Protein AF-A0A2E7SNT8-F1 (afdb_monomer_lite)

Structure (mmCIF, N/CA/C/O backbone):
data_AF-A0A2E7SNT8-F1
#
_entry.id   AF-A0A2E7SNT8-F1
#
loop_
_atom_site.group_PDB
_atom_site.id
_atom_site.type_symbol
_atom_site.label_atom_id
_atom_site.label_alt_id
_atom_site.label_comp_id
_atom_site.label_asym_id
_atom_site.label_entity_id
_atom_site.label_seq_id
_atom_site.pdbx_PDB_ins_code
_atom_site.Cartn_x
_atom_site.Cartn_y
_atom_site.Cartn_z
_atom_site.occupancy
_atom_site.B_iso_or_equiv
_atom_site.auth_seq_id
_atom_site.auth_comp_id
_atom_site.auth_asym_id
_atom_site.auth_atom_id
_atom_site.pdbx_PDB_model_num
ATOM 1 N N . MET A 1 1 ? -22.057 -16.618 88.426 1.00 40.62 1 MET A N 1
ATOM 2 C CA . MET A 1 1 ? -21.235 -16.966 87.242 1.00 40.62 1 MET A CA 1
ATOM 3 C C . MET A 1 1 ? -21.417 -15.884 86.178 1.00 40.62 1 MET A C 1
ATOM 5 O O . MET A 1 1 ? -22.520 -15.725 85.683 1.00 40.62 1 MET A O 1
ATOM 9 N N . ARG A 1 2 ? -20.384 -15.077 85.888 1.00 45.09 2 ARG A N 1
ATOM 10 C CA . ARG A 1 2 ? -20.415 -13.971 84.904 1.00 45.09 2 ARG A CA 1
ATOM 11 C C . ARG A 1 2 ? -19.634 -14.409 83.658 1.00 45.09 2 ARG A C 1
ATOM 13 O O . ARG A 1 2 ? -18.426 -14.204 83.577 1.00 45.09 2 ARG A O 1
ATOM 20 N N . PHE A 1 3 ? -20.300 -15.069 82.711 1.00 44.75 3 PHE A N 1
ATOM 21 C CA . PHE A 1 3 ? -19.665 -15.507 81.465 1.00 44.75 3 PHE A CA 1
ATOM 22 C C . PHE A 1 3 ? -19.618 -14.360 80.442 1.00 44.75 3 PHE A C 1
ATOM 24 O O . PHE A 1 3 ? -20.605 -14.001 79.817 1.00 44.75 3 PHE A O 1
ATOM 31 N N . SER A 1 4 ? -18.436 -13.749 80.347 1.00 52.28 4 SER A N 1
ATOM 32 C CA . SER A 1 4 ? -17.759 -13.248 79.138 1.00 52.28 4 SER A CA 1
ATOM 33 C C . SER A 1 4 ? -18.610 -12.904 77.891 1.00 52.28 4 S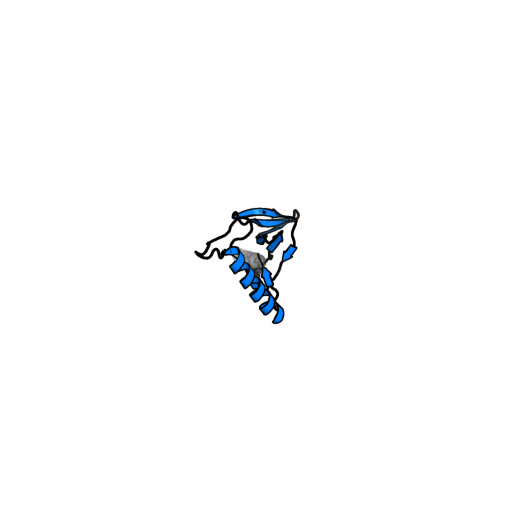ER A C 1
ATOM 35 O O . SER A 1 4 ? -18.395 -13.437 76.806 1.00 52.28 4 SER A O 1
ATOM 37 N N . SER A 1 5 ? -19.507 -11.921 78.007 1.00 50.91 5 SER A N 1
ATOM 38 C CA . SER A 1 5 ? -20.228 -11.308 76.870 1.00 50.91 5 SER A CA 1
ATOM 39 C C . SER A 1 5 ? -19.290 -10.580 75.878 1.00 50.91 5 SER A C 1
ATOM 41 O O . SER A 1 5 ? -19.566 -10.492 74.683 1.00 50.91 5 SER A O 1
ATOM 43 N N . LYS A 1 6 ? -18.109 -10.137 76.335 1.00 47.78 6 LYS A N 1
ATOM 44 C CA . LYS A 1 6 ? -17.153 -9.359 75.523 1.00 47.78 6 LYS A CA 1
ATOM 45 C C . LYS A 1 6 ? -16.421 -10.165 74.441 1.00 47.78 6 LYS A C 1
ATOM 47 O O . LYS A 1 6 ? -15.908 -9.565 73.499 1.00 47.78 6 LYS A O 1
ATOM 52 N N . ARG A 1 7 ? -16.337 -11.498 74.558 1.00 46.84 7 ARG A N 1
ATOM 53 C CA . ARG A 1 7 ? -15.665 -12.337 73.546 1.00 46.84 7 ARG A CA 1
ATOM 54 C C . ARG A 1 7 ? -16.550 -12.578 72.323 1.00 46.84 7 ARG A C 1
ATOM 56 O O . ARG A 1 7 ? -16.051 -12.504 71.211 1.00 46.84 7 ARG A O 1
ATOM 63 N N . ILE A 1 8 ? -17.854 -12.762 72.515 1.00 50.12 8 ILE A N 1
ATOM 64 C CA . ILE A 1 8 ? -18.803 -13.075 71.433 1.00 50.12 8 ILE A CA 1
ATOM 65 C C . ILE A 1 8 ? -18.975 -11.877 70.480 1.00 50.12 8 ILE A C 1
ATOM 67 O O . ILE A 1 8 ? -18.959 -12.044 69.265 1.00 50.12 8 ILE A O 1
ATOM 71 N N . ILE A 1 9 ? -19.014 -10.652 71.018 1.00 47.94 9 ILE A N 1
ATOM 72 C CA . ILE A 1 9 ? -19.160 -9.415 70.228 1.00 47.94 9 ILE A CA 1
ATOM 73 C C . ILE A 1 9 ? -17.939 -9.160 69.322 1.00 47.94 9 ILE A C 1
ATOM 75 O O . ILE A 1 9 ? -18.104 -8.704 68.192 1.00 47.94 9 ILE A O 1
ATOM 79 N N . LYS A 1 10 ? -16.722 -9.502 69.779 1.00 44.94 10 LYS A N 1
ATOM 80 C CA . LYS A 1 10 ? -15.486 -9.368 68.981 1.00 44.94 10 LYS A CA 1
ATOM 81 C C . LYS A 1 10 ? -15.420 -10.350 67.807 1.00 44.94 10 LYS A C 1
ATOM 83 O O . LYS A 1 10 ? -14.912 -9.989 66.755 1.00 44.94 10 LYS A O 1
ATOM 88 N N . PHE A 1 11 ? -15.941 -11.569 67.962 1.00 48.59 11 PHE A N 1
ATOM 89 C CA . PHE A 1 11 ? -15.965 -12.549 66.869 1.00 48.59 11 PHE A CA 1
ATOM 90 C C . PHE A 1 11 ? -16.976 -12.177 65.776 1.00 48.59 11 PHE A C 1
ATOM 92 O O . PHE A 1 11 ? -16.687 -12.347 64.595 1.00 48.59 11 PHE A O 1
ATOM 99 N N . ILE A 1 12 ? -18.122 -11.605 66.156 1.00 49.75 12 ILE A N 1
ATOM 100 C CA . ILE A 1 12 ? -19.161 -11.174 65.207 1.00 49.75 12 ILE A CA 1
ATOM 101 C C . ILE A 1 12 ? -18.704 -9.955 64.390 1.00 49.75 12 ILE A C 1
ATOM 103 O O . ILE A 1 12 ? -18.954 -9.895 63.189 1.00 49.75 12 ILE A O 1
ATOM 107 N N . THR A 1 13 ? -17.981 -9.012 65.005 1.00 47.78 13 THR A N 1
ATOM 108 C CA . THR A 1 13 ? -17.445 -7.838 64.289 1.00 47.78 13 THR A CA 1
ATOM 109 C C . THR A 1 13 ? -16.350 -8.213 63.292 1.00 47.78 13 THR A C 1
ATOM 111 O O . THR A 1 13 ? -16.376 -7.721 62.170 1.00 47.78 13 THR A O 1
ATOM 114 N N . VAL A 1 14 ? -15.446 -9.136 63.639 1.00 51.53 14 VAL A N 1
ATOM 115 C CA . VAL A 1 14 ? -14.409 -9.615 62.704 1.00 51.53 14 VAL A CA 1
ATOM 116 C C . VAL A 1 14 ? -15.025 -10.384 61.530 1.00 51.53 14 VAL A C 1
ATOM 118 O O . VAL A 1 14 ? -14.636 -10.160 60.386 1.00 51.53 14 VAL A O 1
ATOM 121 N N . ALA A 1 15 ? -16.024 -11.237 61.781 1.00 52.91 15 ALA A N 1
ATOM 122 C CA . ALA A 1 15 ? -16.706 -11.979 60.721 1.00 52.91 15 ALA A CA 1
ATOM 123 C C . ALA A 1 15 ? -17.466 -11.055 59.748 1.00 52.91 15 ALA A C 1
ATOM 125 O O . ALA A 1 15 ? -17.386 -11.247 58.537 1.00 52.91 15 ALA A O 1
ATOM 126 N N . ALA A 1 16 ? -18.139 -10.013 60.252 1.00 51.72 16 ALA A N 1
ATOM 127 C CA . ALA A 1 16 ? -18.841 -9.039 59.414 1.00 51.72 16 ALA A CA 1
ATOM 128 C C . ALA A 1 16 ? -17.882 -8.198 58.548 1.00 51.72 16 ALA A C 1
ATOM 130 O O . ALA A 1 16 ? -18.170 -7.954 57.377 1.00 51.72 16 ALA A O 1
ATOM 131 N N . SER A 1 17 ? -16.716 -7.807 59.079 1.00 51.47 17 SER A N 1
ATOM 132 C CA . SER A 1 17 ? -15.697 -7.068 58.318 1.00 51.47 17 SER A CA 1
ATOM 133 C C . SER A 1 17 ? -15.061 -7.907 57.206 1.00 51.47 17 SER A C 1
ATOM 135 O O . SER A 1 17 ? -14.767 -7.374 56.138 1.00 51.47 17 SER A O 1
ATOM 137 N N . ILE A 1 18 ? -14.888 -9.217 57.413 1.00 51.31 18 ILE A N 1
ATOM 138 C CA . ILE A 1 18 ? -14.345 -10.122 56.387 1.00 51.31 18 ILE A CA 1
ATOM 139 C C . ILE A 1 18 ? -15.344 -10.296 55.232 1.00 51.31 18 ILE A C 1
ATOM 141 O O . ILE A 1 18 ? -14.952 -10.211 54.071 1.00 51.31 18 ILE A O 1
ATOM 145 N N . VAL A 1 19 ? -16.639 -10.451 55.525 1.00 52.81 19 VAL A N 1
ATOM 146 C CA . VAL A 1 19 ? -17.678 -10.619 54.490 1.00 52.81 19 VAL A CA 1
ATOM 147 C C . VAL A 1 19 ? -17.903 -9.326 53.688 1.00 52.81 19 VAL A C 1
ATOM 149 O O . VAL A 1 19 ? -18.060 -9.378 52.466 1.00 52.81 19 VAL A O 1
ATOM 152 N N . LEU A 1 20 ? -17.832 -8.155 54.337 1.00 44.34 20 LEU A N 1
ATOM 153 C CA . LEU A 1 20 ? -17.948 -6.856 53.658 1.00 44.34 20 LEU A CA 1
ATOM 154 C C . LEU A 1 20 ? -16.745 -6.560 52.741 1.00 44.34 20 LEU A C 1
ATOM 156 O O . LEU A 1 20 ? -16.903 -5.905 51.716 1.00 44.34 20 LEU A O 1
ATOM 160 N N . SER A 1 21 ? -15.564 -7.092 53.073 1.00 48.03 21 SER A N 1
ATOM 161 C CA . SER A 1 21 ? -14.345 -6.937 52.264 1.00 48.03 21 SER A CA 1
ATOM 162 C C . SER A 1 21 ? -14.329 -7.854 51.035 1.00 48.03 21 SER A C 1
ATOM 164 O O . SER A 1 21 ? -13.800 -7.477 49.995 1.00 48.03 21 SER A O 1
ATOM 166 N N . PHE A 1 22 ? -14.937 -9.042 51.123 1.00 47.06 22 PHE A N 1
ATOM 167 C CA . PHE A 1 22 ? -15.023 -9.981 49.995 1.00 47.06 22 PHE A CA 1
ATOM 168 C C . PHE A 1 22 ? -16.051 -9.567 48.933 1.00 47.06 22 PHE A C 1
ATOM 170 O O . PHE A 1 22 ? -15.913 -9.938 47.772 1.00 47.06 22 PHE A O 1
ATOM 177 N N . SER A 1 23 ? -17.054 -8.769 49.310 1.00 50.94 23 SER A N 1
ATOM 178 C CA . SER A 1 23 ? -18.144 -8.346 48.414 1.00 50.94 23 SER A CA 1
ATOM 179 C C . SER A 1 23 ? -17.766 -7.187 47.475 1.00 50.94 23 SER A C 1
ATOM 181 O O . SER A 1 23 ? -18.550 -6.831 46.602 1.00 50.94 23 SER A O 1
ATOM 183 N N . LEU A 1 24 ? -16.581 -6.590 47.656 1.00 51.16 24 LEU A N 1
ATOM 184 C CA . LEU A 1 24 ? -16.068 -5.467 46.857 1.00 51.16 24 LEU A CA 1
ATOM 185 C C . LEU A 1 24 ? -14.953 -5.861 45.880 1.00 51.16 24 LEU A C 1
ATOM 187 O O . LEU A 1 24 ? -14.346 -4.992 45.255 1.00 51.16 24 LEU A O 1
ATOM 191 N N . LEU A 1 25 ? -14.685 -7.157 45.715 1.00 52.72 25 LEU A N 1
ATOM 192 C CA . LEU A 1 25 ? -13.841 -7.638 44.629 1.00 52.72 25 LEU A CA 1
ATOM 193 C C . LEU A 1 25 ? -14.705 -7.800 43.377 1.00 52.72 25 LEU A C 1
ATOM 195 O O . LEU A 1 25 ? -15.087 -8.900 42.984 1.00 52.72 25 LEU A O 1
ATOM 199 N N . SER A 1 26 ? -15.044 -6.670 42.758 1.00 53.31 26 SER A N 1
ATOM 200 C CA . SER A 1 26 ? -15.511 -6.658 41.378 1.00 53.31 26 SER A CA 1
ATOM 201 C C . SER A 1 26 ? -14.453 -7.359 40.533 1.00 53.31 26 SER A C 1
ATOM 203 O O . SER A 1 26 ? -13.329 -6.877 40.397 1.00 53.31 26 SER A O 1
ATOM 205 N N . THR A 1 27 ? -14.797 -8.518 39.982 1.00 56.06 27 THR A N 1
ATOM 206 C CA . THR A 1 27 ? -14.017 -9.165 38.934 1.00 56.06 27 THR A CA 1
ATOM 207 C C . THR A 1 27 ? -14.054 -8.251 37.714 1.00 56.06 27 THR A C 1
ATOM 209 O O . THR A 1 27 ? -14.990 -8.304 36.916 1.00 56.06 27 THR A O 1
ATOM 212 N N . VAL A 1 28 ? -13.066 -7.364 37.590 1.00 56.50 28 VAL A N 1
ATOM 213 C CA . VAL A 1 28 ? -12.786 -6.684 36.328 1.00 56.50 28 VAL A CA 1
ATOM 214 C C . VAL A 1 28 ? -12.318 -7.762 35.365 1.00 56.50 28 VAL A C 1
ATOM 216 O O . VAL A 1 28 ? -11.200 -8.267 35.440 1.00 56.50 28 VAL A O 1
ATOM 219 N N . ASN A 1 29 ? -13.234 -8.212 34.516 1.00 57.91 29 ASN A N 1
ATOM 220 C CA . ASN A 1 29 ? -12.910 -9.149 33.464 1.00 57.91 29 ASN A CA 1
ATOM 221 C C . ASN A 1 29 ? -12.037 -8.385 32.463 1.00 57.91 29 ASN A C 1
ATOM 223 O O . ASN A 1 29 ? -12.551 -7.663 31.614 1.00 57.91 29 ASN A O 1
ATOM 227 N N . ALA A 1 30 ? -10.715 -8.501 32.590 1.00 54.34 30 ALA A N 1
ATOM 228 C CA . ALA A 1 30 ? -9.760 -8.012 31.604 1.00 54.34 30 ALA A CA 1
ATOM 229 C C . ALA A 1 30 ? -9.792 -8.930 30.372 1.00 54.34 30 ALA A C 1
ATOM 231 O O . ALA A 1 30 ? -8.798 -9.542 29.997 1.00 54.34 30 ALA A O 1
ATOM 232 N N . ALA A 1 31 ? -10.957 -9.045 29.736 1.00 51.34 31 ALA A N 1
ATOM 233 C CA . ALA A 1 31 ? -11.018 -9.441 28.343 1.00 51.34 31 ALA A CA 1
ATOM 234 C C . ALA A 1 31 ? -10.605 -8.209 27.535 1.00 51.34 31 ALA A C 1
ATOM 236 O O . ALA A 1 31 ? -11.436 -7.513 26.964 1.00 51.34 31 ALA A O 1
ATOM 237 N N . SER A 1 32 ? -9.305 -7.908 27.547 1.00 48.41 32 SER A N 1
ATOM 238 C CA . SER A 1 32 ? -8.713 -7.070 26.514 1.00 48.41 32 SER A CA 1
ATOM 239 C C . SER A 1 32 ? -8.722 -7.912 25.244 1.00 48.41 32 SER A C 1
ATOM 241 O O . SER A 1 32 ? -7.746 -8.577 24.904 1.00 48.41 32 SER A O 1
ATOM 243 N N . SER A 1 33 ? -9.874 -7.975 24.578 1.00 50.72 33 SER A N 1
ATOM 244 C CA . SER A 1 33 ? -9.854 -8.167 23.141 1.00 50.72 33 SER A CA 1
ATOM 245 C C . SER A 1 33 ? -9.079 -6.970 22.616 1.00 50.72 33 SER A C 1
ATOM 247 O O . SER A 1 33 ? -9.564 -5.843 22.711 1.00 50.72 33 SER A O 1
ATOM 249 N N . THR A 1 34 ? -7.860 -7.187 22.136 1.00 56.81 34 THR A N 1
ATOM 250 C CA . THR A 1 34 ? -7.162 -6.206 21.309 1.00 56.81 34 THR A CA 1
ATOM 251 C C . THR A 1 34 ? -7.967 -6.093 20.021 1.00 56.81 34 THR A C 1
ATOM 253 O O . THR A 1 34 ? -7.672 -6.755 19.028 1.00 56.81 34 THR A O 1
ATOM 256 N N . VAL A 1 35 ? -9.078 -5.362 20.080 1.00 67.44 35 VAL A N 1
ATOM 257 C CA . VAL A 1 35 ? -9.854 -5.008 18.904 1.00 67.44 35 VAL A CA 1
ATOM 258 C C . VAL A 1 35 ? -8.921 -4.117 18.105 1.00 67.44 35 VAL A C 1
ATOM 260 O O . VAL A 1 35 ? -8.565 -3.029 18.554 1.00 67.44 35 VAL A O 1
ATOM 263 N N . SER A 1 36 ? -8.446 -4.632 16.973 1.00 75.50 36 SER A N 1
ATOM 264 C CA . SER A 1 36 ? -7.808 -3.795 15.966 1.00 75.50 36 SER A CA 1
ATOM 265 C C . SER A 1 36 ? -8.794 -2.681 15.637 1.00 75.50 36 SER A C 1
ATOM 267 O O . SER A 1 36 ? -9.901 -2.967 15.189 1.00 75.50 36 SER A O 1
ATOM 269 N N . MET A 1 37 ? -8.422 -1.428 15.897 1.00 88.94 37 MET A N 1
ATOM 270 C CA . MET A 1 37 ? -9.252 -0.275 15.531 1.00 88.94 37 MET A CA 1
ATOM 271 C C . MET A 1 37 ? -9.169 0.037 14.033 1.00 88.94 37 MET A C 1
ATOM 273 O O . MET A 1 37 ? -9.870 0.926 13.561 1.00 88.94 37 MET A O 1
ATOM 277 N N . GLY A 1 38 ? -8.336 -0.703 13.294 1.00 91.69 38 GLY A N 1
ATOM 278 C CA . GLY A 1 38 ? -8.111 -0.505 11.873 1.00 91.69 38 GLY A CA 1
ATOM 279 C C . GLY A 1 38 ? -7.166 0.655 11.584 1.00 91.69 38 GLY A C 1
ATOM 280 O O . GLY A 1 38 ? -6.360 1.080 12.420 1.00 91.69 38 GLY A O 1
ATOM 281 N N . VAL A 1 39 ? -7.275 1.164 10.365 1.00 92.62 39 VAL A N 1
ATOM 282 C CA . VAL A 1 39 ? -6.486 2.284 9.859 1.00 92.62 39 VAL A CA 1
ATOM 283 C C . VAL A 1 39 ? -7.399 3.294 9.170 1.00 92.62 39 VAL A C 1
ATOM 285 O O . VAL A 1 39 ? -8.438 2.928 8.621 1.00 92.62 39 VAL A O 1
ATOM 288 N N . MET A 1 40 ? -7.005 4.563 9.180 1.00 93.75 40 MET A N 1
ATOM 289 C CA . MET A 1 40 ? -7.545 5.550 8.247 1.00 93.75 40 MET A CA 1
ATOM 290 C C . MET A 1 40 ? -6.666 5.558 6.996 1.00 93.75 40 MET A C 1
ATOM 292 O O . MET A 1 40 ? -5.443 5.597 7.117 1.00 93.75 40 MET A O 1
ATOM 296 N N . LEU A 1 41 ? -7.271 5.516 5.815 1.00 92.31 41 LEU A N 1
ATOM 297 C CA . LEU A 1 41 ? -6.585 5.593 4.529 1.00 92.31 41 LEU A CA 1
ATOM 298 C C . LEU A 1 41 ? -6.923 6.918 3.840 1.00 92.31 41 LEU A C 1
ATOM 300 O O . LEU A 1 41 ? -8.097 7.241 3.654 1.00 92.31 41 LEU A O 1
ATOM 304 N N . GLU A 1 42 ? -5.910 7.673 3.429 1.00 92.31 42 GLU A N 1
ATOM 305 C CA . GLU A 1 42 ? -6.089 8.869 2.600 1.00 92.31 42 GLU A CA 1
ATOM 306 C C . GLU A 1 42 ? -4.955 8.969 1.581 1.00 92.31 42 GLU A C 1
ATOM 308 O O . GLU A 1 42 ? -3.786 8.917 1.953 1.00 92.31 42 GLU A O 1
ATOM 313 N N . ASP A 1 43 ? -5.307 9.067 0.295 1.00 87.81 43 ASP A N 1
ATOM 314 C CA . ASP A 1 43 ? -4.358 9.164 -0.824 1.00 87.81 43 ASP A CA 1
ATOM 315 C C . ASP A 1 43 ? -3.242 8.093 -0.808 1.00 87.81 43 ASP A C 1
ATOM 317 O O . ASP A 1 43 ? -2.086 8.379 -1.110 1.00 87.81 43 ASP A O 1
ATOM 321 N N . GLY A 1 44 ? -3.581 6.852 -0.430 1.00 83.88 44 GLY A N 1
ATOM 322 C CA . GLY A 1 44 ? -2.634 5.727 -0.321 1.00 83.88 44 GLY A CA 1
ATOM 323 C C . GLY A 1 44 ? -1.840 5.689 0.991 1.00 83.88 44 GLY A C 1
ATOM 324 O O . GLY A 1 44 ? -1.200 4.693 1.311 1.00 83.88 44 GLY A O 1
ATOM 325 N N . VAL A 1 45 ? -1.934 6.731 1.820 1.00 88.12 45 VAL A N 1
ATOM 326 C CA . VAL A 1 45 ? -1.248 6.791 3.111 1.00 88.12 45 VAL A CA 1
ATOM 327 C C . VAL A 1 45 ? -2.091 6.125 4.193 1.00 88.12 45 VAL A C 1
ATOM 329 O O . VAL A 1 45 ? -3.245 6.489 4.428 1.00 88.12 45 VAL A O 1
ATOM 332 N N . VAL A 1 46 ? -1.482 5.161 4.882 1.00 90.12 46 VAL A N 1
ATOM 333 C CA . VAL A 1 46 ? -2.088 4.415 5.986 1.00 90.12 46 VAL A CA 1
ATOM 334 C C . VAL A 1 46 ? -1.775 5.093 7.318 1.00 90.12 46 VAL A C 1
ATOM 336 O O . VAL A 1 46 ? -0.614 5.284 7.679 1.00 90.12 46 VAL A O 1
ATOM 339 N N . PHE A 1 47 ? -2.820 5.398 8.081 1.00 93.56 47 PHE A N 1
ATOM 340 C CA . PHE A 1 47 ? -2.743 5.998 9.408 1.00 93.56 47 PHE A CA 1
ATOM 341 C C . PHE A 1 47 ? -3.346 5.044 10.452 1.00 93.56 47 PHE A C 1
ATOM 343 O O . PHE A 1 47 ? -4.571 5.007 10.613 1.00 93.56 47 PHE A O 1
ATOM 350 N N . PRO A 1 48 ? -2.527 4.251 11.170 1.00 92.81 48 PRO A N 1
ATOM 351 C CA . PRO A 1 48 ? -3.016 3.343 12.203 1.00 92.81 48 PRO A CA 1
ATOM 352 C C . PRO A 1 48 ? -3.785 4.078 13.294 1.00 92.81 48 PRO A C 1
ATOM 354 O O . PRO A 1 48 ? -3.308 5.093 13.801 1.00 92.81 48 PRO A O 1
ATOM 357 N N . ILE A 1 49 ? -4.957 3.565 13.667 1.00 95.00 49 ILE A N 1
ATOM 358 C CA . ILE A 1 49 ? -5.782 4.169 14.714 1.00 95.00 49 ILE A CA 1
ATOM 359 C C . ILE A 1 49 ? -5.258 3.727 16.083 1.00 95.00 49 ILE A C 1
ATOM 361 O O . ILE A 1 49 ? -5.116 2.536 16.354 1.00 95.00 49 ILE A O 1
ATOM 365 N N . VAL A 1 50 ? -4.988 4.706 16.944 1.00 94.94 50 VAL A N 1
ATOM 366 C CA . VAL A 1 50 ? -4.491 4.541 18.319 1.00 94.94 50 VAL A CA 1
ATOM 367 C C . VAL A 1 50 ? -5.616 4.685 19.339 1.00 94.94 50 VAL A C 1
ATOM 369 O O . VAL A 1 50 ? -5.624 3.987 20.349 1.00 94.94 50 VAL A O 1
ATOM 372 N N . GLU A 1 51 ? -6.575 5.573 19.081 1.00 93.94 51 GLU A N 1
ATOM 373 C CA . GLU A 1 51 ? -7.717 5.807 19.964 1.00 93.94 51 GLU A CA 1
ATOM 374 C C . GLU A 1 51 ? -8.883 6.420 19.180 1.00 93.94 51 GLU A C 1
ATOM 376 O O . GLU A 1 51 ? -8.687 7.170 18.223 1.00 93.94 51 GLU A O 1
ATOM 381 N N . GLU A 1 52 ? -10.113 6.155 19.612 1.00 91.94 52 GLU A N 1
ATOM 382 C CA . GLU A 1 52 ? -11.293 6.866 19.131 1.00 91.94 52 GLU A CA 1
ATOM 383 C C . GLU A 1 52 ? -11.789 7.864 20.181 1.00 91.94 52 GLU A C 1
ATOM 385 O O . GLU A 1 52 ? -12.062 7.510 21.327 1.00 91.94 52 GLU A O 1
ATOM 390 N N . THR A 1 53 ? -11.931 9.129 19.784 1.00 92.88 53 THR A N 1
ATOM 391 C CA . THR A 1 53 ? -12.381 10.210 20.667 1.00 92.88 53 THR A CA 1
ATOM 392 C C . THR A 1 53 ? -13.621 10.892 20.101 1.00 92.88 53 THR A C 1
ATOM 394 O O . THR A 1 53 ? -13.913 10.815 18.908 1.00 92.88 53 THR A O 1
ATOM 397 N N . ALA A 1 54 ? -14.317 11.673 20.931 1.00 92.81 54 ALA A N 1
ATOM 398 C CA . ALA A 1 54 ? -15.449 12.487 20.480 1.00 92.81 54 ALA A CA 1
ATOM 399 C C . ALA A 1 54 ? -15.075 13.543 19.416 1.00 92.81 54 ALA A C 1
ATOM 401 O O . ALA A 1 54 ? -15.954 14.084 18.747 1.00 92.81 54 ALA A O 1
ATOM 402 N N . LEU A 1 55 ? -13.786 13.873 19.269 1.00 91.31 55 LEU A N 1
ATOM 403 C CA . LEU A 1 55 ? -13.306 14.865 18.306 1.00 91.31 55 LEU A CA 1
ATOM 404 C C . LEU A 1 55 ? -12.867 14.247 16.974 1.00 91.31 55 LEU A C 1
ATOM 406 O O . LEU A 1 55 ? -12.741 14.995 16.004 1.00 91.31 55 LEU A O 1
ATOM 410 N N . GLY A 1 56 ? -12.639 12.937 16.919 1.00 92.00 56 GLY A N 1
ATOM 411 C CA . GLY A 1 56 ? -12.057 12.223 15.785 1.00 92.00 56 GLY A CA 1
ATOM 412 C C . GLY A 1 56 ? -11.218 11.033 16.250 1.00 92.00 56 GLY A C 1
ATOM 413 O O . GLY A 1 56 ? -11.141 10.742 17.448 1.00 92.00 56 GLY A O 1
ATOM 414 N N . LYS A 1 57 ? -10.566 10.357 15.307 1.00 95.38 57 LYS A N 1
ATOM 415 C CA . LYS A 1 57 ? -9.660 9.243 15.606 1.00 95.38 57 LYS A CA 1
ATOM 416 C C . LYS A 1 57 ? -8.257 9.787 15.845 1.00 95.38 57 LYS A C 1
ATOM 418 O O . LYS A 1 57 ? -7.783 10.610 15.066 1.00 95.38 57 LYS A O 1
ATOM 423 N N . ILE A 1 58 ? -7.608 9.366 16.922 1.00 96.31 58 ILE A N 1
ATOM 424 C CA . ILE A 1 58 ? -6.172 9.573 17.094 1.00 96.31 58 ILE A CA 1
ATOM 425 C C . ILE A 1 58 ? -5.479 8.524 16.238 1.00 96.31 58 ILE A C 1
ATOM 427 O O . ILE A 1 58 ? -5.739 7.332 16.397 1.00 96.31 58 ILE A O 1
ATOM 431 N N . VAL A 1 59 ? -4.625 8.969 15.324 1.00 95.81 59 VAL A N 1
ATOM 432 C CA . VAL A 1 59 ? -3.883 8.093 14.414 1.00 95.81 59 VAL A CA 1
ATOM 433 C C . VAL A 1 59 ? -2.390 8.375 14.480 1.00 95.81 59 VAL A C 1
ATOM 435 O O . VAL A 1 59 ? -1.989 9.508 14.750 1.00 95.81 59 VAL A O 1
ATOM 438 N N . THR A 1 60 ? -1.563 7.377 14.181 1.00 96.25 60 THR A N 1
ATOM 439 C CA . THR A 1 60 ? -0.119 7.562 13.999 1.00 96.25 60 THR A CA 1
ATOM 440 C C . THR A 1 60 ? 0.182 7.909 12.543 1.00 96.25 60 THR A C 1
ATOM 442 O O . THR A 1 60 ? -0.192 7.189 11.624 1.00 96.25 60 THR A O 1
ATOM 445 N N . THR A 1 61 ? 0.871 9.023 12.312 1.00 93.38 61 THR A N 1
ATOM 446 C CA . THR A 1 61 ? 1.364 9.406 10.978 1.00 93.38 61 THR A CA 1
ATOM 447 C C . THR A 1 61 ? 2.618 8.614 10.588 1.00 93.38 61 THR A C 1
ATOM 449 O O . THR A 1 61 ? 3.324 8.131 11.476 1.00 93.38 61 THR A O 1
ATOM 452 N N . PRO A 1 62 ? 2.992 8.555 9.294 1.00 89.88 62 PRO A N 1
ATOM 453 C CA . PRO A 1 62 ? 4.260 7.951 8.857 1.00 89.88 62 PRO A CA 1
ATOM 454 C C . PRO A 1 62 ? 5.508 8.546 9.533 1.00 89.88 62 PRO A C 1
ATOM 456 O O . PRO A 1 62 ? 6.525 7.877 9.683 1.00 89.88 62 PRO A O 1
ATOM 459 N N . CYS A 1 63 ? 5.419 9.791 10.011 1.00 91.50 63 CYS A N 1
ATOM 460 C CA . CYS A 1 63 ? 6.460 10.458 10.797 1.00 91.50 63 CYS A CA 1
ATOM 461 C C . CYS A 1 63 ? 6.436 10.079 12.293 1.00 91.50 63 CYS A C 1
ATOM 463 O O . CYS A 1 63 ? 7.024 10.784 13.114 1.00 91.50 63 CYS A O 1
ATOM 465 N N . ASN A 1 64 ? 5.720 9.012 12.666 1.00 93.75 64 ASN A N 1
ATOM 466 C CA . ASN A 1 64 ? 5.538 8.527 14.034 1.00 93.75 64 ASN A CA 1
ATOM 467 C C . ASN A 1 64 ? 5.007 9.604 15.002 1.00 93.75 64 ASN A C 1
ATOM 469 O O . ASN A 1 64 ? 5.449 9.721 16.143 1.00 93.75 64 ASN A O 1
ATOM 473 N N . THR A 1 65 ? 4.086 10.437 14.515 1.00 96.06 65 THR A N 1
ATOM 474 C CA . THR A 1 65 ? 3.427 11.495 15.297 1.00 96.06 65 THR A CA 1
ATOM 475 C C . THR A 1 65 ? 1.938 11.200 15.409 1.00 96.06 65 THR A C 1
ATOM 477 O O . THR A 1 65 ? 1.309 10.922 14.389 1.00 96.06 65 THR A O 1
ATOM 480 N N . GLU A 1 66 ? 1.377 11.289 16.615 1.00 96.62 66 GLU A N 1
ATOM 481 C CA . GLU A 1 66 ? -0.060 11.126 16.858 1.00 96.62 66 GLU A CA 1
ATOM 482 C C . GLU A 1 66 ? -0.826 12.423 16.572 1.00 96.62 66 GLU A C 1
ATOM 484 O O . GLU A 1 66 ? -0.467 13.495 17.068 1.00 96.62 66 GLU A O 1
ATOM 489 N N . ILE A 1 67 ? -1.891 12.332 15.774 1.00 95.50 67 ILE A N 1
ATOM 490 C CA . ILE A 1 67 ? -2.760 13.465 15.429 1.00 95.50 67 ILE A CA 1
ATOM 491 C C . ILE A 1 67 ? -4.232 13.072 15.526 1.00 95.50 67 ILE A C 1
ATOM 493 O O . ILE A 1 67 ? -4.584 11.911 15.336 1.00 95.50 67 ILE A O 1
ATOM 497 N N . VAL A 1 68 ? -5.108 14.054 15.757 1.00 95.94 68 VAL A N 1
ATOM 498 C CA . VAL A 1 68 ? -6.554 13.862 15.580 1.00 95.94 68 VAL A CA 1
ATOM 499 C C . VAL A 1 68 ? -6.878 13.976 14.096 1.00 95.94 68 VAL A C 1
ATOM 501 O O . VAL A 1 68 ? -6.728 15.046 13.505 1.00 95.94 68 VAL A O 1
ATOM 504 N N . TYR A 1 69 ? -7.361 12.886 13.516 1.00 94.12 69 TYR A N 1
ATOM 505 C CA . TYR A 1 69 ? -7.694 12.761 12.107 1.00 94.12 69 TYR A CA 1
ATOM 506 C C . TYR A 1 69 ? -9.196 12.552 11.912 1.00 94.12 69 TYR A C 1
ATOM 508 O O . TYR A 1 69 ? -9.856 11.866 12.702 1.00 94.12 69 TYR A O 1
ATOM 516 N N . LYS A 1 70 ? -9.761 13.208 10.892 1.00 92.12 70 LYS A N 1
ATOM 517 C CA . LYS A 1 70 ? -11.219 13.251 10.652 1.00 92.12 70 LYS A CA 1
ATOM 518 C C . LYS A 1 70 ? -11.626 12.930 9.213 1.00 92.12 70 LYS A C 1
ATOM 520 O O . LYS A 1 70 ? -12.820 12.929 8.927 1.00 92.12 70 LYS A O 1
ATOM 525 N N . SER A 1 71 ? -10.662 12.716 8.327 1.00 87.94 71 SER A N 1
ATOM 526 C CA . SER A 1 71 ? -10.858 12.438 6.904 1.00 87.94 71 SER A CA 1
ATOM 527 C C . SER A 1 71 ? -10.277 11.073 6.540 1.00 87.94 71 SER A C 1
ATOM 529 O O . SER A 1 71 ? -9.661 10.419 7.380 1.00 87.94 71 SER A O 1
ATOM 531 N N . GLY A 1 72 ? -10.532 10.633 5.310 1.00 89.38 72 GLY A N 1
ATOM 532 C CA . GLY A 1 72 ? -10.110 9.329 4.813 1.00 89.38 72 GLY A CA 1
ATOM 533 C C . GLY A 1 72 ? -11.156 8.228 4.984 1.00 89.38 72 GLY A C 1
ATOM 534 O O . GLY A 1 72 ? -12.217 8.412 5.590 1.00 89.38 72 GLY A O 1
ATOM 535 N N . GLU A 1 73 ? -10.845 7.075 4.409 1.00 92.44 73 GLU A N 1
ATOM 536 C CA . GLU A 1 73 ? -11.624 5.847 4.508 1.00 92.44 73 GLU A CA 1
ATOM 537 C C . GLU A 1 73 ? -11.194 5.053 5.746 1.00 92.44 73 GLU A C 1
ATOM 539 O O . GLU A 1 73 ? -10.004 4.879 5.996 1.00 92.44 73 GLU A O 1
ATOM 544 N N . LEU A 1 74 ? -12.158 4.568 6.532 1.00 92.81 74 LEU A N 1
ATOM 545 C CA . LEU A 1 74 ? -11.878 3.646 7.629 1.00 92.81 74 LEU A CA 1
ATOM 546 C C . LEU A 1 74 ? -11.770 2.225 7.076 1.00 92.81 74 LEU A C 1
ATOM 548 O O . LEU A 1 74 ? -12.759 1.676 6.595 1.00 92.81 74 LEU A O 1
ATOM 552 N N . LEU A 1 75 ? -10.599 1.616 7.228 1.00 91.62 75 LEU A N 1
ATOM 553 C CA . LEU A 1 75 ? -10.370 0.209 6.930 1.00 91.62 75 LEU A CA 1
ATOM 554 C C . LEU A 1 75 ? -10.174 -0.560 8.234 1.00 91.62 75 LEU A C 1
ATOM 556 O O . LEU A 1 75 ? -9.102 -0.538 8.840 1.00 91.62 75 LEU A O 1
ATOM 560 N N . GLU A 1 76 ? -11.230 -1.242 8.674 1.00 90.44 76 GLU A N 1
ATOM 561 C CA . GLU A 1 76 ? -11.197 -2.080 9.880 1.00 90.44 76 GLU A CA 1
ATOM 562 C C . GLU A 1 76 ? -10.394 -3.368 9.649 1.00 90.44 76 GLU A C 1
ATOM 564 O O . GLU A 1 76 ? -9.636 -3.804 10.519 1.00 90.44 76 GLU A O 1
ATOM 569 N N . THR A 1 77 ? -10.541 -3.961 8.459 1.00 89.38 77 THR A N 1
ATOM 570 C CA . THR A 1 77 ? -9.912 -5.227 8.070 1.00 89.38 77 THR A CA 1
ATOM 571 C C . THR A 1 77 ? -9.574 -5.246 6.585 1.00 89.38 77 THR A C 1
ATOM 573 O O . THR A 1 77 ? -10.372 -4.801 5.764 1.00 89.38 77 THR A O 1
ATOM 576 N N . VAL A 1 78 ? -8.439 -5.849 6.246 1.00 90.62 78 VAL A N 1
ATOM 577 C CA . VAL A 1 78 ? -8.054 -6.218 4.881 1.00 90.62 78 VAL A CA 1
ATOM 578 C C . VAL A 1 78 ? -7.284 -7.533 4.949 1.00 90.62 78 VAL A C 1
ATOM 580 O O . VAL A 1 78 ? -6.571 -7.771 5.927 1.00 90.62 78 VAL A O 1
ATOM 583 N N . ASP A 1 79 ? -7.436 -8.399 3.950 1.00 94.38 79 ASP A N 1
ATOM 584 C CA . ASP A 1 79 ? -6.756 -9.697 3.950 1.00 94.38 79 ASP A CA 1
ATOM 585 C C . ASP A 1 79 ? -5.265 -9.551 3.625 1.00 94.38 79 ASP A C 1
ATOM 587 O O . ASP A 1 79 ? -4.428 -10.220 4.234 1.00 94.38 79 ASP A O 1
ATOM 591 N N . VAL A 1 80 ? -4.924 -8.676 2.670 1.00 95.50 80 VAL A N 1
ATOM 592 C CA . VAL A 1 80 ? -3.545 -8.452 2.216 1.00 95.50 80 VAL A CA 1
ATOM 593 C C . VAL A 1 80 ? -3.277 -6.969 1.957 1.00 95.50 80 VAL A C 1
ATOM 595 O O . VAL A 1 80 ? -4.039 -6.301 1.263 1.00 95.50 80 VAL A O 1
ATOM 598 N N . VAL A 1 81 ? -2.144 -6.473 2.459 1.00 93.50 81 VAL A N 1
ATOM 599 C CA . VAL A 1 81 ? -1.578 -5.169 2.079 1.00 93.50 81 VAL A CA 1
ATOM 600 C C . VAL A 1 81 ? -0.330 -5.407 1.236 1.00 93.50 81 VAL A C 1
ATOM 602 O O . VAL A 1 81 ? 0.526 -6.209 1.617 1.00 93.50 81 VAL A O 1
ATOM 605 N N . ILE A 1 82 ? -0.228 -4.727 0.097 1.00 96.00 82 ILE A N 1
ATOM 606 C CA . ILE A 1 82 ? 0.927 -4.768 -0.802 1.00 96.00 82 ILE A CA 1
ATOM 607 C C . ILE A 1 82 ? 1.540 -3.372 -0.857 1.00 96.00 82 ILE A C 1
ATOM 609 O O . ILE A 1 82 ? 0.868 -2.422 -1.235 1.00 96.00 82 ILE A O 1
ATOM 613 N N . ASP A 1 83 ? 2.823 -3.268 -0.525 1.00 95.00 83 ASP A N 1
ATOM 614 C CA . ASP A 1 83 ? 3.565 -2.005 -0.533 1.00 95.00 83 ASP A CA 1
ATOM 615 C C . ASP A 1 83 ? 4.533 -1.958 -1.731 1.00 95.00 83 ASP A C 1
ATOM 617 O O . ASP A 1 83 ? 5.646 -2.498 -1.649 1.00 95.00 83 ASP A O 1
ATOM 621 N N . PRO A 1 84 ? 4.121 -1.411 -2.894 1.00 96.38 84 PRO A N 1
ATOM 622 C CA . PRO A 1 84 ? 5.035 -1.166 -4.001 1.00 96.38 84 PRO A CA 1
ATOM 623 C C . PRO A 1 84 ? 6.016 -0.054 -3.617 1.00 96.38 84 PRO A C 1
ATOM 625 O O . PRO A 1 84 ? 5.736 1.127 -3.776 1.00 96.38 84 PRO A O 1
ATOM 628 N N . GLY A 1 85 ? 7.201 -0.444 -3.146 1.00 95.12 85 GLY A N 1
ATOM 629 C CA . GLY A 1 85 ? 8.189 0.510 -2.646 1.00 95.12 85 GLY A CA 1
ATOM 630 C C . GLY A 1 85 ? 8.544 1.628 -3.638 1.00 95.12 85 GLY A C 1
ATOM 631 O O . GLY A 1 85 ? 8.651 1.391 -4.848 1.00 95.12 85 GLY A O 1
ATOM 632 N N . HIS A 1 86 ? 8.830 2.809 -3.075 1.00 95.31 86 HIS A N 1
ATOM 633 C CA . HIS A 1 86 ? 9.054 4.095 -3.756 1.00 95.31 86 HIS A CA 1
ATOM 634 C C . HIS A 1 86 ? 7.768 4.711 -4.332 1.00 95.31 86 HIS A C 1
ATOM 636 O O . HIS A 1 86 ? 6.696 4.509 -3.782 1.00 95.31 86 HIS A O 1
ATOM 642 N N . GLY A 1 87 ? 7.869 5.547 -5.373 1.00 91.69 87 GLY A N 1
ATOM 643 C CA . GLY A 1 87 ? 6.714 6.207 -5.984 1.00 91.69 87 GLY A CA 1
ATOM 644 C C . GLY A 1 87 ? 6.854 7.725 -6.052 1.00 91.69 87 GLY A C 1
ATOM 645 O O . GLY A 1 87 ? 7.705 8.338 -5.405 1.00 91.69 87 GLY A O 1
ATOM 646 N N . GLY A 1 88 ? 6.029 8.352 -6.893 1.00 89.81 88 GLY A N 1
ATOM 647 C CA . GLY A 1 88 ? 6.083 9.798 -7.100 1.00 89.81 88 GLY A CA 1
ATOM 648 C C . GLY A 1 88 ? 7.492 10.257 -7.521 1.00 89.81 88 GLY A C 1
ATOM 649 O O . GLY A 1 88 ? 8.026 9.724 -8.493 1.00 89.81 88 GLY A O 1
ATOM 650 N N . PRO A 1 89 ? 8.114 11.232 -6.832 1.00 94.19 89 PRO A N 1
ATOM 651 C CA . PRO A 1 89 ? 9.484 11.672 -7.117 1.00 94.19 89 PRO A CA 1
ATOM 652 C C . PRO A 1 89 ? 10.576 10.651 -6.761 1.00 94.19 89 PRO A C 1
ATOM 654 O O . PRO A 1 89 ? 11.624 10.654 -7.406 1.00 94.19 89 PRO A O 1
ATOM 657 N N . GLU A 1 90 ? 10.341 9.770 -5.786 1.00 95.31 90 GLU A N 1
ATOM 658 C CA . GLU A 1 90 ? 11.320 8.779 -5.333 1.00 95.31 90 GLU A CA 1
ATOM 659 C C . GLU A 1 90 ? 11.380 7.629 -6.340 1.00 95.31 90 GLU A C 1
ATOM 661 O O . GLU A 1 90 ? 10.412 6.896 -6.535 1.00 95.31 90 GLU A O 1
ATOM 666 N N . THR A 1 91 ? 12.499 7.493 -7.050 1.00 97.00 91 THR A N 1
ATOM 667 C CA . THR A 1 91 ? 12.665 6.493 -8.121 1.00 97.00 91 THR A CA 1
ATOM 668 C C . THR A 1 91 ? 13.013 5.105 -7.598 1.00 97.00 91 THR A C 1
ATOM 670 O O . THR A 1 91 ? 12.775 4.116 -8.291 1.00 97.00 91 THR A O 1
ATOM 673 N N . GLY A 1 92 ? 13.633 5.050 -6.418 1.00 97.50 92 GLY A N 1
ATOM 674 C CA . GLY A 1 92 ? 14.448 3.911 -6.018 1.00 97.50 92 GLY A CA 1
ATOM 675 C C . GLY A 1 92 ? 15.672 3.747 -6.911 1.00 97.50 92 GLY A C 1
ATOM 676 O O . GLY A 1 92 ? 16.155 4.706 -7.530 1.00 97.50 92 GLY A O 1
ATOM 677 N N . SER A 1 93 ? 16.170 2.521 -6.979 1.00 98.12 93 SER A N 1
ATOM 678 C CA . SER A 1 93 ? 17.299 2.128 -7.814 1.00 98.12 93 SER A CA 1
ATOM 679 C C . SER A 1 93 ? 16.963 2.254 -9.302 1.00 98.12 93 SER A C 1
ATOM 681 O O . SER A 1 93 ? 15.852 1.959 -9.743 1.00 98.12 93 SER A O 1
ATOM 683 N N . VAL A 1 94 ? 17.952 2.647 -10.105 1.00 98.31 94 VAL A N 1
ATOM 684 C CA . VAL A 1 94 ? 17.838 2.672 -11.569 1.00 98.31 94 VAL A CA 1
ATOM 685 C C . VAL A 1 94 ? 18.869 1.718 -12.156 1.00 98.31 94 VAL A C 1
ATOM 687 O O . VAL A 1 94 ? 20.073 1.872 -11.943 1.00 98.31 94 VAL A O 1
ATOM 690 N N . GLY A 1 95 ? 18.394 0.709 -12.882 1.00 97.62 95 GLY A N 1
ATOM 691 C CA . GLY A 1 95 ? 19.244 -0.271 -13.548 1.00 97.62 95 GLY A CA 1
ATOM 692 C C . GLY A 1 95 ? 20.085 0.354 -14.662 1.00 97.62 95 GLY A C 1
ATOM 693 O O . GLY A 1 95 ? 19.735 1.386 -15.232 1.00 97.62 95 GLY A O 1
ATOM 694 N N . ALA A 1 96 ? 21.178 -0.311 -15.047 1.00 97.94 96 ALA A N 1
ATOM 695 C CA . ALA A 1 96 ? 22.057 0.156 -16.129 1.00 97.94 96 ALA A CA 1
ATOM 696 C C . ALA A 1 96 ? 21.346 0.293 -17.494 1.00 97.94 96 ALA A C 1
ATOM 698 O O . ALA A 1 96 ? 21.823 0.994 -18.382 1.00 97.94 96 ALA A O 1
ATOM 699 N N . ASN A 1 97 ? 20.204 -0.377 -17.659 1.00 97.25 97 ASN A N 1
ATOM 700 C CA . ASN A 1 97 ? 19.323 -0.301 -18.823 1.00 97.25 97 ASN A CA 1
ATOM 701 C C . ASN A 1 97 ? 18.209 0.759 -18.691 1.00 97.25 97 ASN A C 1
ATOM 703 O O . ASN A 1 97 ? 17.351 0.833 -19.565 1.00 97.25 97 ASN A O 1
ATOM 707 N N . GLY A 1 98 ? 18.189 1.539 -17.607 1.00 97.75 98 GLY A N 1
ATOM 708 C CA . GLY A 1 98 ? 17.166 2.548 -17.330 1.00 97.75 98 GLY A CA 1
ATOM 709 C C . GLY A 1 98 ? 15.886 2.015 -16.683 1.00 97.75 98 GLY A C 1
ATOM 710 O O . GLY A 1 98 ? 14.937 2.780 -16.543 1.00 97.75 98 GLY A O 1
ATOM 711 N N . LEU A 1 99 ? 15.830 0.738 -16.285 1.00 97.94 99 LEU A N 1
ATOM 712 C CA . LEU A 1 99 ? 14.688 0.206 -15.538 1.00 97.94 99 LEU A CA 1
ATOM 713 C C . LEU A 1 99 ? 14.620 0.863 -14.154 1.00 97.94 99 LEU A C 1
ATOM 715 O O . LEU A 1 99 ? 15.591 0.798 -13.400 1.00 97.94 99 LEU A O 1
ATOM 719 N N . VAL A 1 100 ? 13.488 1.486 -13.834 1.00 98.38 100 VAL A N 1
ATOM 720 C CA . VAL A 1 100 ? 13.274 2.211 -12.575 1.00 98.38 100 VAL A CA 1
ATOM 721 C C . VAL A 1 100 ? 12.550 1.309 -11.579 1.00 98.38 100 VAL A C 1
ATOM 723 O O . VAL A 1 100 ? 11.517 0.726 -11.907 1.00 98.38 100 VAL A O 1
ATOM 726 N N . GLU A 1 101 ? 13.085 1.205 -10.363 1.00 98.50 101 GLU A N 1
ATOM 727 C CA . GLU A 1 101 ? 12.574 0.327 -9.307 1.00 98.50 101 GLU A CA 1
ATOM 728 C C . GLU A 1 101 ? 11.096 0.577 -8.986 1.00 98.50 101 GLU A C 1
ATOM 730 O O . GLU A 1 101 ? 10.318 -0.374 -9.006 1.00 98.50 101 GLU A O 1
ATOM 735 N N . ARG A 1 102 ? 10.676 1.837 -8.790 1.00 97.75 102 ARG A N 1
ATOM 736 C CA . ARG A 1 102 ? 9.266 2.154 -8.483 1.00 97.75 102 ARG A CA 1
ATOM 737 C C . ARG A 1 102 ? 8.289 1.631 -9.543 1.00 97.75 102 ARG A C 1
ATOM 739 O O . ARG A 1 102 ? 7.209 1.150 -9.215 1.00 97.75 102 ARG A O 1
ATOM 746 N N . ASP A 1 103 ? 8.676 1.722 -10.817 1.00 98.00 103 ASP A N 1
ATOM 747 C CA . ASP A 1 103 ? 7.803 1.364 -11.934 1.00 98.00 103 ASP A CA 1
ATOM 748 C C . ASP A 1 103 ? 7.677 -0.164 -12.007 1.00 98.00 103 ASP A C 1
ATOM 750 O O . ASP A 1 103 ? 6.584 -0.700 -12.190 1.00 98.00 103 ASP A O 1
ATOM 754 N N . LEU A 1 104 ? 8.791 -0.880 -11.802 1.00 98.12 104 LEU A N 1
ATOM 755 C CA . LEU A 1 104 ? 8.798 -2.339 -11.726 1.00 98.12 104 LEU A CA 1
ATOM 756 C C . LEU A 1 104 ? 7.990 -2.847 -10.525 1.00 98.12 104 LEU A C 1
ATOM 758 O O . LEU A 1 104 ? 7.179 -3.760 -10.690 1.00 98.12 104 LEU A O 1
ATOM 762 N N . ASN A 1 105 ? 8.189 -2.256 -9.345 1.00 98.25 105 ASN A N 1
ATOM 763 C CA . ASN A 1 105 ? 7.478 -2.626 -8.123 1.00 98.25 105 ASN A CA 1
ATOM 764 C C . ASN A 1 105 ? 5.967 -2.471 -8.303 1.00 98.25 105 ASN A C 1
ATOM 766 O O . ASN A 1 105 ? 5.224 -3.407 -8.008 1.00 98.25 105 ASN A O 1
ATOM 770 N N . LEU A 1 106 ? 5.515 -1.344 -8.863 1.00 97.88 106 LEU A N 1
ATOM 771 C CA . LEU A 1 106 ? 4.097 -1.106 -9.125 1.00 97.88 106 LEU A CA 1
ATOM 772 C C . LEU A 1 106 ? 3.515 -2.122 -10.119 1.00 97.88 106 LEU A C 1
ATOM 774 O O . LEU A 1 106 ? 2.431 -2.654 -9.889 1.00 97.88 106 LEU A O 1
ATOM 778 N N . ILE A 1 107 ? 4.236 -2.447 -11.199 1.00 98.44 107 ILE A N 1
ATOM 779 C CA . ILE A 1 107 ? 3.787 -3.462 -12.168 1.00 98.44 107 ILE A CA 1
ATOM 780 C C . ILE A 1 107 ? 3.590 -4.818 -11.484 1.00 98.44 107 ILE A C 1
ATOM 782 O O . ILE A 1 107 ? 2.567 -5.469 -11.695 1.00 98.44 107 ILE A O 1
ATOM 786 N N . VAL A 1 108 ? 4.554 -5.253 -10.670 1.00 98.56 108 VAL A N 1
ATOM 787 C CA . VAL A 1 108 ? 4.459 -6.531 -9.954 1.00 98.56 108 VAL A CA 1
ATOM 788 C C . VAL A 1 108 ? 3.315 -6.498 -8.940 1.00 98.56 108 VAL A C 1
ATOM 790 O O . VAL A 1 108 ? 2.525 -7.440 -8.905 1.00 98.56 108 VAL A O 1
ATOM 793 N N . ALA A 1 109 ? 3.176 -5.417 -8.170 1.00 98.56 109 ALA A N 1
ATOM 794 C CA . ALA A 1 109 ? 2.114 -5.263 -7.179 1.00 98.56 109 ALA A CA 1
ATOM 795 C C . ALA A 1 109 ? 0.714 -5.369 -7.802 1.00 98.56 109 ALA A C 1
ATOM 797 O O . ALA A 1 109 ? -0.104 -6.140 -7.310 1.00 98.56 109 ALA A O 1
ATOM 798 N N . LEU A 1 110 ? 0.467 -4.698 -8.933 1.00 98.56 110 LEU A N 1
ATOM 799 C CA . LEU A 1 110 ? -0.815 -4.761 -9.650 1.00 98.56 110 LEU A CA 1
ATOM 800 C C . LEU A 1 110 ? -1.126 -6.166 -10.195 1.00 98.56 110 LEU A C 1
ATOM 802 O O . LEU A 1 110 ? -2.284 -6.582 -10.255 1.00 98.56 110 LEU A O 1
ATOM 806 N N . LEU A 1 111 ? -0.103 -6.925 -10.602 1.00 98.81 111 LEU A N 1
ATOM 807 C CA . LEU A 1 111 ? -0.289 -8.317 -11.022 1.00 98.81 111 LEU A CA 1
ATOM 808 C C . LEU A 1 111 ? -0.661 -9.218 -9.838 1.00 98.81 111 LEU A C 1
ATOM 810 O O . LEU A 1 111 ? -1.542 -10.066 -9.975 1.00 98.81 111 LEU A O 1
ATOM 814 N N . VAL A 1 112 ? -0.015 -9.023 -8.686 1.00 98.69 112 VAL A N 1
ATOM 815 C CA . VAL A 1 112 ? -0.303 -9.775 -7.456 1.00 98.69 112 VAL A CA 1
ATOM 816 C C . VAL A 1 112 ? -1.693 -9.432 -6.922 1.00 98.69 112 VAL A C 1
ATOM 818 O O . VAL A 1 112 ? -2.452 -10.342 -6.598 1.00 98.69 112 VAL A O 1
ATOM 821 N N . GLU A 1 113 ? -2.055 -8.149 -6.890 1.00 98.56 113 GLU A N 1
ATOM 822 C CA . GLU A 1 113 ? -3.389 -7.675 -6.510 1.00 98.56 113 GLU A CA 1
ATOM 823 C C . GLU A 1 113 ? -4.471 -8.360 -7.339 1.00 98.56 113 GLU A C 1
ATOM 825 O O . GLU A 1 113 ? -5.398 -8.951 -6.789 1.00 98.56 113 GLU A O 1
ATOM 830 N N . LYS A 1 114 ? -4.323 -8.343 -8.668 1.00 98.69 114 LYS A N 1
ATOM 831 C CA . LYS A 1 114 ? -5.278 -8.969 -9.582 1.00 98.69 114 LYS A CA 1
ATOM 832 C C . LYS A 1 114 ? -5.452 -10.461 -9.300 1.00 98.69 114 LYS A C 1
ATOM 834 O O . LYS A 1 114 ? -6.579 -10.957 -9.332 1.00 98.69 114 LYS A O 1
ATOM 839 N N . GLU A 1 115 ? -4.357 -11.174 -9.058 1.00 98.75 115 GLU A N 1
ATOM 840 C CA . GLU A 1 115 ? -4.394 -12.610 -8.784 1.00 98.75 115 GLU A CA 1
ATOM 841 C C . GLU A 1 115 ? -5.082 -12.900 -7.443 1.00 98.75 115 GLU A C 1
ATOM 843 O O . GLU A 1 115 ? -6.014 -13.703 -7.390 1.00 98.75 115 GLU A O 1
ATOM 848 N N . LEU A 1 116 ? -4.704 -12.192 -6.377 1.00 98.75 116 LEU A N 1
ATOM 849 C CA . LEU A 1 116 ? -5.312 -12.334 -5.051 1.00 98.75 116 LEU A CA 1
ATOM 850 C C . LEU A 1 116 ? -6.803 -11.974 -5.056 1.00 98.75 116 LEU A C 1
ATOM 852 O O . LEU A 1 116 ? -7.619 -12.718 -4.509 1.00 98.75 116 LEU A O 1
ATOM 856 N N . ALA A 1 117 ? -7.180 -10.893 -5.739 1.00 98.25 117 ALA A N 1
ATOM 857 C CA . ALA A 1 117 ? -8.576 -10.509 -5.911 1.00 98.25 117 ALA A CA 1
ATOM 858 C C . ALA A 1 117 ? -9.366 -11.591 -6.666 1.00 98.25 117 ALA A C 1
ATOM 860 O O . ALA A 1 117 ? -10.504 -11.894 -6.306 1.00 98.25 117 ALA A O 1
ATOM 861 N N . SER A 1 118 ? -8.761 -12.241 -7.669 1.00 98.56 118 SER A N 1
ATOM 862 C CA . SER A 1 118 ? -9.395 -13.357 -8.388 1.00 98.56 118 SER A CA 1
ATOM 863 C C . SER A 1 118 ? -9.636 -14.592 -7.508 1.00 98.56 118 SER A C 1
ATOM 865 O O . SER A 1 118 ? -10.559 -15.363 -7.772 1.00 98.56 118 SER A O 1
ATOM 867 N N . MET A 1 119 ? -8.853 -14.749 -6.437 1.00 98.56 119 MET A N 1
ATOM 868 C CA . MET A 1 119 ? -9.026 -15.787 -5.416 1.00 98.56 119 MET A CA 1
ATOM 869 C C . MET A 1 119 ? -10.024 -15.391 -4.314 1.00 98.56 119 MET A C 1
ATOM 871 O O . MET A 1 119 ? -10.336 -16.217 -3.457 1.00 98.56 119 MET A O 1
ATOM 875 N N . GLY A 1 120 ? -10.553 -14.163 -4.344 1.00 98.19 120 GLY A N 1
ATOM 876 C CA . GLY A 1 120 ? -11.547 -13.663 -3.394 1.00 98.19 120 GLY A CA 1
ATOM 877 C C . GLY A 1 120 ? -10.977 -12.946 -2.169 1.00 98.19 120 GLY A C 1
ATOM 878 O O . GLY A 1 120 ? -11.730 -12.716 -1.226 1.00 98.19 120 GLY A O 1
ATOM 879 N N . TYR A 1 121 ? -9.689 -12.590 -2.167 1.00 98.31 121 TYR A N 1
ATOM 880 C CA . TYR A 1 121 ? -9.090 -11.776 -1.106 1.00 98.31 121 TYR A CA 1
ATOM 881 C 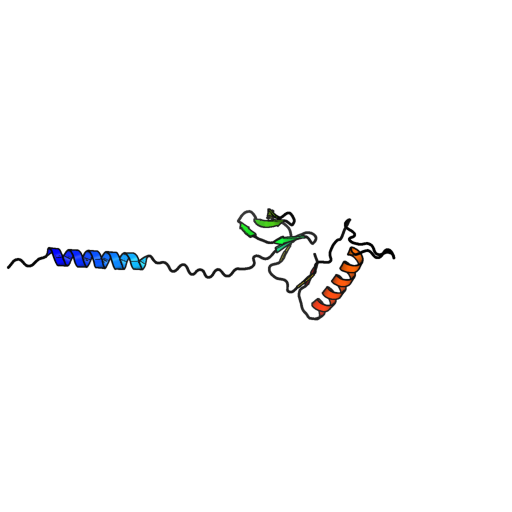C . TYR A 1 121 ? -9.357 -10.284 -1.325 1.00 98.31 121 TYR A C 1
ATOM 883 O O . TYR A 1 121 ? -9.321 -9.792 -2.455 1.00 98.31 121 TYR A O 1
ATOM 891 N N . THR A 1 122 ? -9.559 -9.550 -0.234 1.00 95.69 122 THR A N 1
ATOM 892 C CA . THR A 1 122 ? -9.466 -8.087 -0.228 1.00 95.69 122 THR A CA 1
ATOM 893 C C . THR A 1 122 ? -7.999 -7.666 -0.211 1.00 95.69 122 THR A C 1
ATOM 895 O O . THR A 1 122 ? -7.202 -8.166 0.585 1.00 95.69 122 THR A O 1
ATOM 898 N N . VAL A 1 123 ? -7.627 -6.759 -1.113 1.00 95.38 123 VAL A N 1
ATOM 899 C CA . VAL A 1 123 ? -6.244 -6.300 -1.270 1.00 95.38 123 VAL A CA 1
ATOM 900 C C . VAL A 1 123 ? -6.216 -4.781 -1.245 1.00 95.38 123 VAL A C 1
ATOM 902 O O . VAL A 1 123 ? -7.051 -4.137 -1.875 1.00 95.38 123 VAL A O 1
ATOM 905 N N . LEU A 1 124 ? -5.249 -4.227 -0.521 1.00 92.94 124 LEU A N 1
ATOM 906 C CA . LEU A 1 124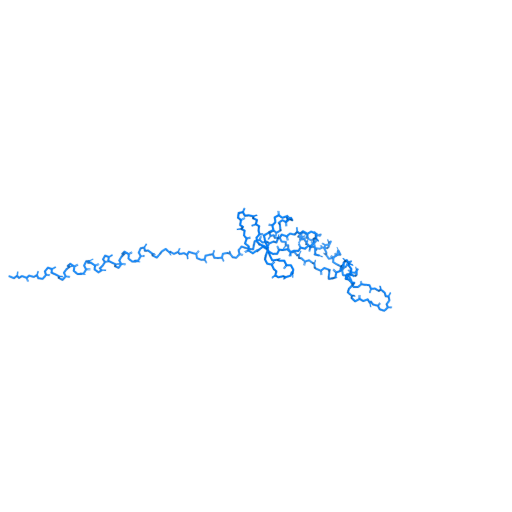 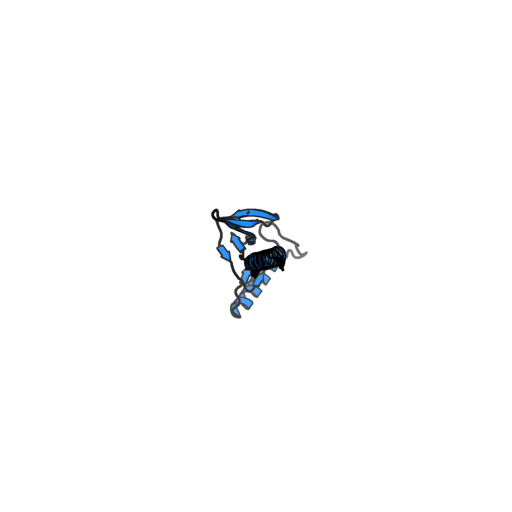? -4.948 -2.801 -0.489 1.00 92.94 124 LEU A CA 1
ATOM 907 C C . LEU A 1 124 ? -3.514 -2.569 -0.976 1.00 92.94 124 LEU A C 1
ATOM 909 O O . LEU A 1 124 ? -2.603 -3.273 -0.537 1.00 92.94 124 LEU A O 1
ATOM 913 N N . LEU A 1 125 ? -3.315 -1.570 -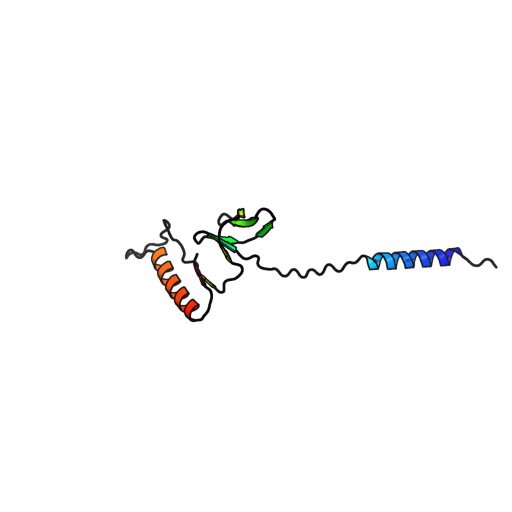1.839 1.00 93.19 125 LEU A N 1
ATOM 914 C CA . LEU A 1 125 ? -1.991 -1.046 -2.183 1.00 93.19 125 LEU A CA 1
ATOM 915 C C . LEU A 1 125 ? -1.737 0.273 -1.443 1.00 93.19 125 LEU A C 1
ATOM 917 O O . LEU A 1 125 ? -2.677 1.047 -1.247 1.00 93.19 125 LEU A O 1
ATOM 921 N N . THR A 1 126 ? -0.482 0.513 -1.065 1.00 90.25 126 THR A N 1
ATOM 922 C CA . THR A 1 126 ? -0.000 1.778 -0.479 1.00 90.25 126 THR A CA 1
ATOM 923 C C . THR A 1 126 ? 0.841 2.601 -1.444 1.00 90.25 126 THR A C 1
ATOM 925 O O . THR A 1 126 ? 1.349 2.021 -2.431 1.00 90.25 126 THR A O 1
#

Sequence (126 aa):
MRFSSKRIIKFITVAASIVLSFSLLSTVNAASSTVSMGVMLEDGVVFPIVEETALGKIVTTPCNTEIVYKSGELLETVDVVIDPGHGGPETGSVGANGLVERDLNLIVALLVEKELASMGYTVLLT

Foldseek 3Di:
DDDDPPVVVVVVVVVVVVVVVVVPPDPPPPPPPVQQQAWFDDPQFTWGFPDQDPQATFTQGPVRDTDGDDDGDGDSDFPEEQELPDDDPGFPDADPVRDTSSVVSVVVRVVVCVVCVVVVG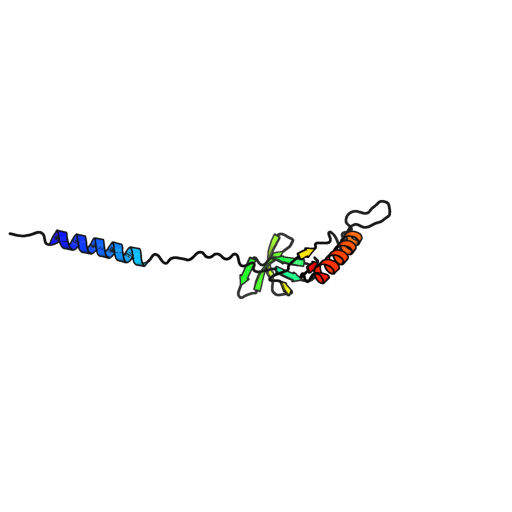GYGYD

pLDDT: mean 82.35, std 20.03, range [40.62, 98.81]

Radius of gyration: 30.29 Å; chains: 1; bounding box: 43×32×106 Å

Secondary structure (DSSP, 8-state):
----HHHHHHHHHHHHHHHHHHTT--------------EEEETTEEEEEEEEETTEEEEE-TTS-EEEE--SEEES--SEEE----BTTB---B-TT--BHHHHHHHHHHHHHHHHHHTT--EEE-